Protein AF-A0AAV7HPM9-F1 (afdb_monomer_lite)

pLDDT: mean 75.83, std 15.36, range [39.5, 91.69]

Sequence (115 aa):
MVESGAVSALVEALMIEGVAEEAAGATALLVRQQTVVEVVGKDDVTVASLVSLIRRGSAKGKENTVVALHELFRSGGVALTQKVAGWLIQTILFSGTKRARRRQPCLSSCAREEK

Foldseek 3Di:
DDDLVNLVVLLVLCVDPPRVLVSLLVLLVPLVDLSSLCVQLVDPVNLLSLLVCCLVPDPSSNVSSVSNLVSSPVRVDDVSVVSSVVSNVVCVQVSDDVVNVVPPPPPVPPPPDDD

Radius of gyration: 17.17 Å; chains: 1; bounding box: 48×40×31 Å

InterPro domains:
  IPR011989 Armadillo-like helical [G3DSA:1.25.10.10] (1-102)

Organism: Dendrobium chrysotoxum (NCBI:txid161865)

Structure (mmCIF, N/CA/C/O backbone):
data_AF-A0AAV7HPM9-F1
#
_entry.id   AF-A0AAV7HPM9-F1
#
loop_
_atom_site.group_PDB
_atom_site.id
_atom_site.type_symbol
_atom_site.label_atom_id
_atom_site.label_alt_id
_atom_site.label_comp_id
_atom_site.label_asym_id
_atom_site.label_entity_id
_atom_site.label_seq_id
_atom_site.pdbx_PDB_ins_code
_atom_site.Cartn_x
_atom_site.Cartn_y
_atom_site.Cartn_z
_atom_site.occupancy
_atom_site.B_iso_or_equiv
_atom_site.auth_seq_id
_atom_site.auth_comp_id
_atom_site.auth_asym_id
_atom_site.auth_atom_id
_atom_site.pdbx_PDB_model_num
ATOM 1 N N . MET A 1 1 ? -15.008 -8.566 9.713 1.00 55.06 1 MET A N 1
ATOM 2 C CA . MET A 1 1 ? -14.132 -7.559 10.350 1.00 55.06 1 MET A CA 1
ATOM 3 C C . MET A 1 1 ? -12.707 -7.928 10.010 1.00 55.06 1 MET A C 1
ATOM 5 O O . MET A 1 1 ? -12.396 -9.109 10.081 1.00 55.06 1 MET A O 1
ATOM 9 N N . VAL A 1 2 ? -11.883 -6.974 9.584 1.00 64.44 2 VAL A N 1
ATOM 10 C CA . VAL A 1 2 ? -10.440 -7.213 9.468 1.00 64.44 2 VAL A CA 1
ATOM 11 C C . VAL A 1 2 ? -9.855 -7.070 10.868 1.00 64.44 2 VAL A C 1
ATOM 13 O O . VAL A 1 2 ? -10.110 -6.074 11.543 1.00 64.44 2 VAL A O 1
ATOM 16 N N . GLU A 1 3 ? -9.146 -8.092 11.336 1.00 75.00 3 GLU A N 1
ATOM 17 C CA . GLU A 1 3 ? -8.454 -8.028 12.620 1.00 75.00 3 GLU A CA 1
ATOM 18 C C . GLU A 1 3 ? -7.305 -7.020 12.538 1.00 75.00 3 GLU A C 1
ATOM 20 O O . GLU A 1 3 ? -6.582 -6.977 11.543 1.00 75.00 3 GLU A O 1
ATOM 25 N N . SER A 1 4 ? -7.111 -6.224 13.593 1.00 68.69 4 SER A N 1
ATOM 26 C CA . SER A 1 4 ? -6.047 -5.206 13.650 1.00 68.69 4 SER A CA 1
ATOM 27 C C . SER A 1 4 ? -4.663 -5.795 13.325 1.00 68.69 4 SER A C 1
ATOM 29 O O . SER A 1 4 ? -3.890 -5.195 12.583 1.00 68.69 4 SER A O 1
ATOM 31 N N . GLY A 1 5 ? -4.397 -7.031 13.771 1.00 78.81 5 GLY A N 1
ATOM 32 C CA . GLY A 1 5 ? -3.149 -7.742 13.477 1.00 78.81 5 GLY A CA 1
ATOM 33 C C . GLY A 1 5 ? -2.931 -8.046 11.990 1.00 78.81 5 GLY A C 1
ATOM 34 O O . GLY A 1 5 ? -1.797 -8.003 11.522 1.00 78.81 5 GLY A O 1
ATOM 35 N N . ALA A 1 6 ? -4.000 -8.274 11.220 1.00 83.62 6 ALA A N 1
ATOM 36 C CA . ALA A 1 6 ? -3.894 -8.485 9.776 1.00 83.62 6 ALA A CA 1
ATOM 37 C C . ALA A 1 6 ? -3.518 -7.189 9.037 1.00 83.62 6 ALA A C 1
ATOM 39 O O . ALA A 1 6 ? -2.768 -7.229 8.064 1.00 83.62 6 ALA A O 1
ATOM 40 N N . VAL A 1 7 ? -3.993 -6.033 9.518 1.00 83.62 7 VAL A N 1
ATOM 41 C CA . VAL A 1 7 ? -3.612 -4.724 8.961 1.00 83.62 7 VAL A CA 1
ATOM 42 C C . VAL A 1 7 ? -2.157 -4.397 9.290 1.00 83.62 7 VAL A C 1
ATOM 44 O O . VAL A 1 7 ? -1.435 -3.912 8.424 1.00 83.62 7 VAL A O 1
ATOM 47 N N . SER A 1 8 ? -1.697 -4.707 10.506 1.00 85.50 8 SER A N 1
ATOM 48 C CA . SER A 1 8 ? -0.289 -4.537 10.887 1.00 85.50 8 SER A CA 1
ATOM 49 C C . SER A 1 8 ? 0.647 -5.400 10.039 1.00 85.50 8 SER A C 1
ATOM 51 O O . SER A 1 8 ? 1.628 -4.886 9.509 1.00 85.50 8 SER A O 1
ATOM 53 N N . ALA A 1 9 ? 0.309 -6.674 9.822 1.00 89.19 9 ALA A N 1
ATOM 54 C CA . ALA A 1 9 ? 1.089 -7.551 8.947 1.00 89.19 9 ALA A CA 1
ATOM 55 C C . ALA A 1 9 ? 1.124 -7.040 7.493 1.00 89.19 9 ALA A C 1
ATOM 57 O O . ALA A 1 9 ? 2.145 -7.141 6.815 1.00 89.19 9 ALA A O 1
ATOM 58 N N . LEU A 1 10 ? 0.022 -6.453 7.014 1.00 88.56 10 LEU A N 1
ATOM 59 C CA . LEU A 1 10 ? -0.040 -5.839 5.688 1.00 88.56 10 LEU A CA 1
ATOM 60 C C . LEU A 1 10 ? 0.863 -4.600 5.577 1.00 88.56 10 LEU A C 1
ATOM 62 O O . LEU A 1 10 ? 1.547 -4.428 4.569 1.00 88.56 10 LEU A O 1
ATOM 66 N N . VAL A 1 11 ? 0.880 -3.758 6.611 1.00 88.12 11 VAL A N 1
ATOM 67 C CA . VAL A 1 11 ? 1.771 -2.594 6.719 1.00 88.12 11 VAL A CA 1
ATOM 68 C C . VAL A 1 11 ? 3.238 -3.022 6.675 1.00 88.12 11 VAL A C 1
ATOM 70 O O . VAL A 1 11 ? 4.022 -2.461 5.912 1.00 88.12 11 VAL A O 1
ATOM 73 N N . GLU A 1 12 ? 3.605 -4.062 7.420 1.00 89.56 12 GLU A N 1
ATOM 74 C CA . GLU A 1 12 ? 4.964 -4.610 7.382 1.00 89.56 12 GLU A CA 1
ATOM 75 C C . GLU A 1 12 ? 5.312 -5.173 5.996 1.00 89.56 12 GLU A C 1
ATOM 77 O O . GLU A 1 12 ? 6.409 -4.939 5.485 1.00 89.56 12 GLU A O 1
ATOM 82 N N . ALA A 1 13 ? 4.364 -5.843 5.333 1.00 91.44 13 ALA A N 1
ATOM 83 C CA . ALA A 1 13 ? 4.562 -6.397 3.994 1.00 91.44 13 ALA A CA 1
ATOM 84 C C . ALA A 1 13 ? 4.832 -5.324 2.921 1.00 91.44 13 ALA A C 1
ATOM 86 O O . ALA A 1 13 ? 5.532 -5.602 1.945 1.00 91.44 13 ALA A O 1
ATOM 87 N N . LEU A 1 14 ? 4.352 -4.087 3.109 1.00 88.25 14 LEU A N 1
ATOM 88 C CA . LEU A 1 14 ? 4.663 -2.954 2.226 1.00 88.25 14 LEU A CA 1
ATOM 89 C C . LEU A 1 14 ? 6.145 -2.544 2.272 1.00 88.25 14 LEU A C 1
ATOM 91 O O . LEU A 1 14 ? 6.591 -1.816 1.387 1.00 88.25 14 LEU A O 1
ATOM 95 N N . MET A 1 15 ? 6.918 -3.010 3.256 1.00 86.31 15 MET A N 1
ATOM 96 C CA . MET A 1 15 ? 8.363 -2.752 3.364 1.00 86.31 15 MET A CA 1
ATOM 97 C C . MET A 1 15 ? 9.226 -3.839 2.725 1.00 86.31 15 MET A C 1
ATOM 99 O O . MET A 1 15 ? 10.434 -3.657 2.569 1.00 86.31 15 MET A O 1
ATOM 103 N N . ILE A 1 16 ? 8.633 -4.976 2.362 1.00 88.06 16 ILE A N 1
ATOM 104 C CA . ILE A 1 16 ? 9.366 -6.145 1.880 1.00 88.06 16 ILE A CA 1
ATOM 105 C C . ILE A 1 16 ? 9.458 -6.089 0.353 1.00 88.06 16 ILE A C 1
ATOM 107 O O . ILE A 1 16 ? 8.447 -6.132 -0.353 1.00 88.06 16 ILE A O 1
ATOM 111 N N . GLU A 1 17 ? 10.679 -6.018 -0.184 1.00 81.44 17 GLU A N 1
ATOM 112 C CA . GLU A 1 17 ? 10.881 -6.081 -1.635 1.00 81.44 17 GLU A CA 1
ATOM 113 C C . GLU A 1 17 ? 10.349 -7.393 -2.224 1.00 81.44 17 GLU A C 1
ATOM 115 O O . GLU A 1 17 ? 10.518 -8.468 -1.657 1.00 81.44 17 GLU A O 1
ATOM 120 N N . GLY A 1 18 ? 9.676 -7.296 -3.372 1.00 81.88 18 GLY A N 1
ATOM 121 C CA . GLY A 1 18 ? 9.012 -8.425 -4.027 1.00 81.88 18 GLY A CA 1
ATOM 122 C C . GLY A 1 18 ? 7.602 -8.729 -3.511 1.00 81.88 18 GLY A C 1
ATOM 123 O O . GLY A 1 18 ? 6.823 -9.309 -4.255 1.00 81.88 18 GLY A O 1
ATOM 124 N N . VAL A 1 19 ? 7.242 -8.292 -2.297 1.00 89.19 19 VAL A N 1
ATOM 125 C CA . VAL A 1 19 ? 5.886 -8.456 -1.723 1.00 89.19 19 VAL A CA 1
ATOM 126 C C . VAL A 1 19 ? 5.125 -7.130 -1.676 1.00 89.19 19 VAL A C 1
ATOM 128 O O . VAL A 1 19 ? 3.897 -7.115 -1.730 1.00 89.19 19 VAL A O 1
ATOM 131 N N . ALA A 1 20 ? 5.841 -6.005 -1.635 1.00 88.50 20 ALA A N 1
ATOM 132 C CA . ALA A 1 20 ? 5.257 -4.674 -1.510 1.00 88.50 20 ALA A CA 1
ATOM 133 C C . ALA A 1 20 ? 4.226 -4.332 -2.605 1.00 88.50 20 ALA A C 1
ATOM 135 O O . ALA A 1 20 ? 3.271 -3.609 -2.334 1.00 88.50 20 ALA A O 1
ATOM 136 N N . GLU A 1 21 ? 4.369 -4.853 -3.827 1.00 88.44 21 GLU A N 1
ATOM 137 C CA . GLU A 1 21 ? 3.408 -4.597 -4.913 1.00 88.44 21 GLU A CA 1
ATOM 138 C C . GLU A 1 21 ? 2.077 -5.334 -4.709 1.00 88.44 21 GLU A C 1
ATOM 140 O O . GLU A 1 21 ? 1.001 -4.740 -4.841 1.00 88.44 21 GLU A O 1
ATOM 145 N N . GLU A 1 22 ? 2.136 -6.610 -4.333 1.00 91.69 22 GLU A N 1
ATOM 146 C CA . GLU A 1 22 ? 0.978 -7.405 -3.929 1.00 91.69 22 GLU A CA 1
ATOM 147 C C . GLU A 1 22 ? 0.323 -6.830 -2.668 1.00 91.69 22 GLU A C 1
ATOM 149 O O . GLU A 1 22 ? -0.904 -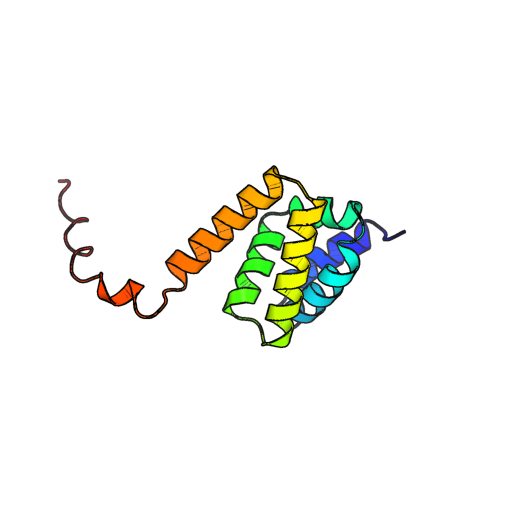6.713 -2.612 1.00 91.69 22 GLU A O 1
ATOM 154 N N . ALA A 1 23 ? 1.122 -6.395 -1.691 1.00 91.50 23 ALA A N 1
ATOM 155 C CA . ALA A 1 23 ? 0.633 -5.731 -0.488 1.00 91.50 23 ALA A CA 1
ATOM 156 C C . ALA A 1 23 ? -0.059 -4.397 -0.819 1.00 91.50 23 ALA A C 1
ATOM 158 O O . ALA A 1 23 ? -1.117 -4.100 -0.262 1.00 91.50 23 ALA A O 1
ATOM 159 N N . ALA A 1 24 ? 0.455 -3.618 -1.777 1.00 89.75 24 ALA A N 1
ATOM 160 C CA . ALA A 1 24 ? -0.210 -2.405 -2.259 1.00 89.75 24 ALA A CA 1
ATOM 161 C C . ALA A 1 24 ? -1.549 -2.726 -2.941 1.00 89.75 24 ALA A C 1
ATOM 163 O O . ALA A 1 24 ? -2.532 -2.016 -2.733 1.00 89.75 24 ALA A O 1
ATOM 164 N N . GLY A 1 25 ? -1.619 -3.831 -3.691 1.00 89.19 25 GLY A N 1
ATOM 165 C CA . GLY A 1 25 ? -2.866 -4.339 -4.268 1.00 89.19 25 GLY A CA 1
ATOM 166 C C . GLY A 1 25 ? -3.897 -4.733 -3.209 1.00 89.19 25 GLY A C 1
ATOM 167 O O . GLY A 1 25 ? -5.050 -4.311 -3.281 1.00 89.19 25 GLY A O 1
ATOM 168 N N . ALA A 1 26 ? -3.485 -5.482 -2.186 1.00 91.62 26 ALA A N 1
ATOM 169 C CA . ALA A 1 26 ? -4.357 -5.824 -1.063 1.00 91.62 26 ALA A CA 1
ATOM 170 C C . ALA A 1 26 ? -4.802 -4.569 -0.293 1.00 91.62 26 ALA A C 1
ATOM 172 O O . ALA A 1 26 ? -5.980 -4.425 0.035 1.00 91.62 26 ALA A O 1
ATOM 173 N N . THR A 1 27 ? -3.892 -3.616 -0.085 1.00 88.56 27 THR A N 1
ATOM 174 C CA . THR A 1 27 ? -4.195 -2.329 0.552 1.00 88.56 27 THR A CA 1
ATOM 175 C C . THR A 1 27 ? -5.248 -1.565 -0.243 1.00 88.56 27 THR A C 1
ATOM 177 O O . THR A 1 27 ? -6.224 -1.123 0.352 1.00 88.56 27 THR A O 1
ATOM 180 N N . ALA A 1 28 ? -5.133 -1.492 -1.574 1.00 89.38 28 ALA A N 1
ATOM 181 C CA . ALA A 1 28 ? -6.103 -0.824 -2.447 1.00 89.38 28 ALA A CA 1
ATOM 182 C C . ALA A 1 28 ? -7.533 -1.387 -2.328 1.00 89.38 28 ALA A C 1
ATOM 184 O O . ALA A 1 28 ? -8.508 -0.653 -2.482 1.00 89.38 28 ALA A O 1
ATOM 185 N N . LEU A 1 29 ? -7.676 -2.677 -2.014 1.00 89.31 29 LEU A N 1
ATOM 186 C CA . LEU A 1 29 ? -8.981 -3.303 -1.781 1.00 89.31 29 LEU A CA 1
ATOM 187 C C . LEU A 1 29 ? -9.518 -3.028 -0.368 1.00 89.31 29 LEU A C 1
ATOM 189 O O . LEU A 1 29 ? -10.730 -2.907 -0.169 1.00 89.31 29 LEU A O 1
ATOM 193 N N . LEU A 1 30 ? -8.618 -2.935 0.612 1.00 88.44 30 LEU A N 1
ATOM 194 C CA . LEU A 1 30 ? -8.940 -2.870 2.037 1.00 88.44 30 LEU A CA 1
ATOM 195 C C . LEU A 1 30 ? -9.143 -1.444 2.570 1.00 88.44 30 LEU A C 1
ATOM 197 O O . LEU A 1 30 ? -9.884 -1.268 3.534 1.00 88.44 30 LEU A O 1
ATOM 201 N N . VAL A 1 31 ? -8.587 -0.420 1.915 1.00 84.94 31 VAL A N 1
ATOM 202 C CA . VAL A 1 31 ? -8.760 1.015 2.252 1.00 84.94 31 VAL A CA 1
ATOM 203 C C . VAL A 1 31 ? -10.207 1.521 2.175 1.00 84.94 31 VAL A C 1
ATOM 205 O O . VAL A 1 31 ? -10.493 2.636 2.594 1.00 84.94 31 VAL A O 1
ATOM 208 N N . ARG A 1 32 ? -11.156 0.692 1.724 1.00 83.06 32 ARG A N 1
ATOM 209 C CA . ARG A 1 32 ? -12.602 0.954 1.861 1.00 83.06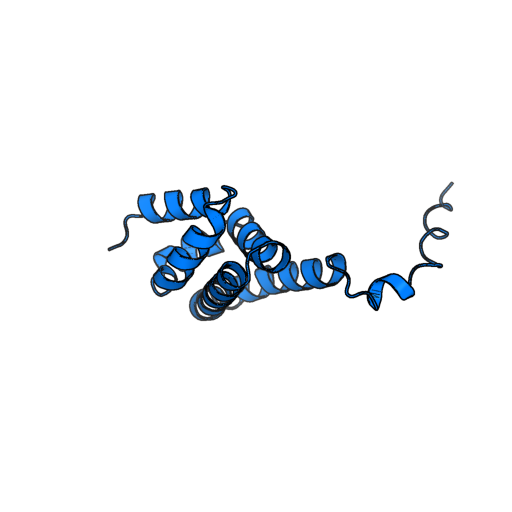 32 ARG A CA 1
ATOM 210 C C . ARG A 1 32 ? -13.089 0.824 3.312 1.00 83.06 32 ARG A C 1
ATOM 212 O O . ARG A 1 32 ? -14.218 1.201 3.614 1.00 83.06 32 ARG A O 1
ATOM 219 N N . GLN A 1 33 ? -12.271 0.253 4.197 1.00 85.88 33 GLN A N 1
ATOM 220 C CA . GLN A 1 33 ? -12.541 0.124 5.626 1.00 85.88 33 GLN A CA 1
ATOM 221 C C . GLN A 1 33 ? -11.780 1.192 6.415 1.00 85.88 33 GLN A C 1
ATOM 223 O O . GLN A 1 33 ? -10.560 1.300 6.303 1.00 85.88 33 GLN A O 1
ATOM 228 N N . GLN A 1 34 ? -12.486 1.926 7.280 1.00 82.75 34 GLN A N 1
ATOM 229 C CA . GLN A 1 34 ? -11.907 3.043 8.036 1.00 82.75 34 GLN A CA 1
ATOM 230 C C . GLN A 1 34 ? -10.712 2.629 8.910 1.00 82.75 34 GLN A C 1
ATOM 232 O O . GLN A 1 34 ? -9.725 3.352 8.984 1.00 82.75 34 GLN A O 1
ATOM 237 N N . THR A 1 35 ? -10.750 1.432 9.503 1.00 84.31 35 THR A N 1
ATOM 238 C CA . THR A 1 35 ? -9.650 0.896 10.322 1.00 84.31 35 THR A CA 1
ATOM 239 C C . THR A 1 35 ? -8.342 0.793 9.538 1.00 84.31 35 THR A C 1
ATOM 241 O O . THR A 1 35 ? -7.275 1.092 10.064 1.00 84.31 35 THR A O 1
ATOM 244 N N . VAL A 1 36 ? -8.413 0.403 8.264 1.00 86.00 36 VAL A N 1
ATOM 245 C CA . VAL A 1 36 ? -7.232 0.272 7.402 1.00 86.00 36 VAL A CA 1
ATOM 246 C C . VAL A 1 36 ? -6.679 1.652 7.069 1.00 86.00 36 VAL A C 1
ATOM 248 O O . VAL A 1 36 ? -5.474 1.861 7.150 1.00 86.00 36 VAL A O 1
ATOM 251 N N . VAL A 1 37 ? -7.557 2.608 6.765 1.00 86.00 37 VAL A N 1
ATOM 252 C CA . VAL A 1 37 ? -7.185 4.001 6.475 1.00 86.00 37 VAL A CA 1
ATOM 253 C C . VAL A 1 37 ? -6.483 4.649 7.666 1.00 86.00 37 VAL A C 1
ATOM 255 O O . VAL A 1 37 ? -5.462 5.309 7.490 1.00 86.00 37 VAL A O 1
ATOM 258 N N . GLU A 1 38 ? -6.995 4.439 8.877 1.00 83.81 38 GLU A N 1
ATOM 259 C CA . GLU A 1 38 ? -6.402 4.983 10.099 1.00 83.81 38 GLU A CA 1
ATOM 260 C C . GLU A 1 38 ? -5.023 4.387 10.385 1.00 83.81 38 GLU A C 1
ATOM 262 O O . GLU A 1 38 ? -4.093 5.130 10.689 1.00 83.81 38 GLU A O 1
ATOM 267 N N . VAL A 1 39 ? -4.865 3.068 10.256 1.00 86.31 39 VAL A N 1
ATOM 268 C CA . VAL A 1 39 ? -3.586 2.395 10.530 1.00 86.31 39 VAL A CA 1
ATOM 269 C C . VAL A 1 39 ? -2.541 2.743 9.468 1.00 86.31 39 VAL A C 1
ATOM 271 O O . VAL A 1 39 ? -1.440 3.169 9.812 1.00 86.31 39 VAL A O 1
ATOM 274 N N . VAL A 1 40 ? -2.897 2.633 8.185 1.00 86.06 40 VAL A N 1
ATOM 275 C CA . VAL A 1 40 ? -1.994 2.913 7.055 1.00 86.06 40 VAL A CA 1
ATOM 276 C C . VAL A 1 40 ? -1.647 4.399 6.975 1.00 86.06 40 VAL A C 1
ATOM 278 O O . VAL A 1 40 ? -0.507 4.749 6.691 1.00 86.06 40 VAL A O 1
ATOM 281 N N . GLY A 1 41 ? -2.608 5.287 7.238 1.00 82.88 41 GLY A N 1
ATOM 282 C CA . GLY A 1 41 ? -2.378 6.730 7.213 1.00 82.88 41 GLY A CA 1
ATOM 283 C C . GLY A 1 41 ? -1.573 7.245 8.411 1.00 82.88 41 GLY A C 1
ATOM 284 O O . GLY A 1 41 ? -0.838 8.229 8.287 1.00 82.88 41 GLY A O 1
ATOM 285 N N . LYS A 1 42 ? -1.696 6.603 9.578 1.00 83.44 42 LYS A N 1
ATOM 286 C CA . LYS A 1 42 ? -0.947 6.993 10.779 1.00 83.44 42 LYS A CA 1
ATOM 287 C C . LYS A 1 42 ? 0.537 6.653 10.665 1.00 83.44 42 LYS A C 1
ATOM 289 O O . LYS A 1 42 ? 1.351 7.393 11.219 1.00 83.44 42 LYS A O 1
ATOM 294 N N . ASP A 1 43 ? 0.882 5.581 9.956 1.00 85.12 43 ASP A N 1
ATOM 295 C CA . ASP A 1 43 ? 2.273 5.187 9.768 1.00 85.12 43 ASP A CA 1
ATOM 296 C C . ASP A 1 43 ? 2.934 5.904 8.580 1.00 85.12 43 ASP A C 1
ATOM 298 O O . ASP A 1 43 ? 2.690 5.617 7.407 1.00 85.12 43 ASP A O 1
ATOM 302 N N . ASP A 1 44 ? 3.823 6.842 8.903 1.00 81.69 44 ASP A N 1
ATOM 303 C CA . ASP A 1 44 ? 4.575 7.619 7.916 1.00 81.69 44 ASP A CA 1
ATOM 304 C C . ASP A 1 44 ? 5.448 6.769 7.009 1.00 81.69 44 ASP A C 1
ATOM 306 O O . ASP A 1 44 ? 5.609 7.077 5.824 1.00 81.69 44 ASP A O 1
ATOM 310 N N . VAL A 1 45 ? 6.010 5.699 7.563 1.00 84.56 45 VAL A N 1
ATOM 311 C CA . VAL A 1 45 ? 6.895 4.814 6.818 1.00 84.56 45 VAL A CA 1
ATOM 312 C C . VAL A 1 45 ? 6.089 4.112 5.730 1.00 84.56 45 VAL A C 1
ATOM 314 O O . VAL A 1 45 ? 6.521 4.084 4.577 1.00 84.56 45 VAL A O 1
ATOM 317 N N . THR A 1 46 ? 4.888 3.622 6.051 1.00 86.94 46 THR A N 1
ATOM 318 C CA . THR A 1 46 ? 3.970 2.978 5.097 1.00 86.94 46 THR A CA 1
ATOM 319 C C . THR A 1 46 ? 3.604 3.895 3.945 1.00 86.94 46 THR A C 1
ATOM 321 O O . THR A 1 46 ? 3.719 3.511 2.777 1.00 86.94 46 THR A O 1
ATOM 324 N N . VAL A 1 47 ? 3.210 5.129 4.254 1.00 85.62 47 VAL A N 1
ATOM 325 C CA . VAL A 1 47 ? 2.890 6.138 3.239 1.00 85.62 47 VAL A CA 1
ATOM 326 C C . VAL A 1 47 ? 4.101 6.409 2.344 1.00 85.62 47 VAL A C 1
ATOM 328 O O . VAL A 1 47 ? 3.968 6.437 1.118 1.00 85.62 47 VAL A O 1
ATOM 331 N N . ALA A 1 48 ? 5.290 6.569 2.928 1.00 84.38 48 ALA A N 1
ATOM 332 C CA . ALA A 1 48 ? 6.519 6.772 2.170 1.00 84.38 48 ALA A CA 1
ATOM 333 C C . ALA A 1 48 ? 6.860 5.559 1.287 1.00 84.38 48 ALA A C 1
ATOM 335 O O . ALA A 1 48 ? 7.288 5.741 0.145 1.00 84.38 48 ALA A O 1
ATOM 336 N N . SER A 1 49 ? 6.618 4.333 1.765 1.00 85.88 49 SER A N 1
ATOM 337 C CA . SER A 1 49 ? 6.824 3.114 0.979 1.00 85.88 49 SER A CA 1
ATOM 338 C C . SER A 1 49 ? 5.893 3.060 -0.233 1.00 85.88 49 SER A C 1
ATOM 340 O O . SER A 1 49 ? 6.369 2.881 -1.358 1.00 85.88 49 SER A O 1
ATOM 342 N N . LEU A 1 50 ? 4.600 3.351 -0.051 1.00 86.88 50 LEU A N 1
ATOM 343 C CA . LEU A 1 50 ? 3.644 3.483 -1.156 1.00 86.88 50 LEU A CA 1
ATOM 344 C C . LEU A 1 50 ? 4.108 4.549 -2.160 1.00 86.88 50 LEU A C 1
ATOM 346 O O . LEU A 1 50 ? 4.210 4.284 -3.355 1.00 86.88 50 LEU A O 1
ATOM 350 N N . VAL A 1 51 ? 4.498 5.740 -1.704 1.00 85.69 51 VAL A N 1
ATOM 351 C CA . VAL A 1 51 ? 5.022 6.786 -2.603 1.00 85.69 51 VAL A CA 1
ATOM 352 C C . VAL A 1 51 ? 6.289 6.318 -3.339 1.00 85.69 51 VAL A C 1
ATOM 354 O O . VAL A 1 51 ? 6.475 6.619 -4.521 1.00 85.69 51 VAL A O 1
ATOM 357 N N . SER A 1 52 ? 7.143 5.520 -2.696 1.00 83.75 52 SER A N 1
ATOM 358 C CA . SER A 1 52 ? 8.335 4.945 -3.325 1.00 83.75 52 SER A CA 1
ATOM 359 C C . SER A 1 52 ? 8.000 3.929 -4.432 1.00 83.75 52 SER A C 1
ATOM 361 O O . SER A 1 52 ? 8.708 3.878 -5.449 1.00 83.75 52 SER A O 1
ATOM 363 N N . LEU A 1 53 ? 6.891 3.187 -4.298 1.00 84.75 53 LEU A N 1
ATOM 364 C CA . LEU A 1 53 ? 6.393 2.251 -5.312 1.00 84.75 53 LEU A CA 1
ATOM 365 C C . LEU A 1 53 ? 5.938 2.971 -6.585 1.00 84.75 53 LEU A C 1
ATOM 367 O O . LEU A 1 53 ? 6.148 2.446 -7.678 1.00 84.75 53 LEU A O 1
ATOM 371 N N . ILE A 1 54 ? 5.452 4.216 -6.498 1.00 84.62 54 ILE A N 1
ATOM 372 C CA . ILE A 1 54 ? 5.173 5.042 -7.693 1.00 84.62 54 ILE A CA 1
ATOM 373 C C . ILE A 1 54 ? 6.440 5.237 -8.540 1.00 84.62 54 ILE A C 1
ATOM 375 O O . ILE A 1 54 ? 6.379 5.302 -9.771 1.00 84.62 54 ILE A O 1
ATOM 379 N N . ARG A 1 55 ? 7.613 5.305 -7.900 1.00 80.88 55 ARG A N 1
ATOM 380 C CA . ARG A 1 55 ? 8.895 5.504 -8.585 1.00 80.88 55 ARG A CA 1
ATOM 381 C C . ARG A 1 55 ? 9.484 4.193 -9.107 1.00 80.88 55 ARG A C 1
ATOM 383 O O . ARG A 1 55 ? 9.945 4.162 -10.248 1.00 80.88 55 ARG A O 1
ATOM 390 N N . ARG A 1 56 ? 9.487 3.138 -8.285 1.00 81.88 56 ARG A N 1
ATOM 391 C CA . ARG A 1 56 ? 10.250 1.899 -8.538 1.00 81.88 56 ARG A CA 1
ATOM 392 C C . ARG A 1 56 ? 9.407 0.681 -8.932 1.00 81.88 56 ARG A C 1
ATOM 394 O O . ARG A 1 56 ? 9.969 -0.242 -9.507 1.00 81.88 56 ARG A O 1
ATOM 401 N N . GLY A 1 57 ? 8.107 0.673 -8.647 1.00 82.31 57 GLY A N 1
ATOM 402 C CA . GLY A 1 57 ? 7.247 -0.491 -8.876 1.00 82.31 57 GLY A CA 1
ATOM 403 C C . GLY A 1 57 ? 7.017 -0.824 -10.354 1.00 82.31 57 GLY A C 1
ATOM 404 O O . GLY A 1 57 ? 7.300 -0.020 -11.250 1.00 82.31 57 GLY A O 1
ATOM 405 N N . SER A 1 58 ? 6.469 -2.006 -10.620 1.00 82.81 58 SER A N 1
ATOM 406 C CA . SER A 1 58 ? 5.980 -2.408 -11.940 1.00 82.81 58 SER A CA 1
ATOM 407 C C . SER A 1 58 ? 4.795 -1.542 -12.390 1.00 82.81 58 SER A C 1
ATOM 409 O O . SER A 1 58 ? 4.224 -0.780 -11.609 1.00 82.81 58 SER A O 1
ATOM 411 N N . ALA A 1 59 ? 4.382 -1.655 -13.656 1.00 85.25 59 ALA A N 1
ATOM 412 C CA . ALA A 1 59 ? 3.198 -0.943 -14.149 1.00 85.25 59 ALA A CA 1
ATOM 413 C C . ALA A 1 59 ? 1.947 -1.242 -13.295 1.00 85.25 59 ALA A C 1
ATOM 415 O O . ALA A 1 59 ? 1.239 -0.317 -12.903 1.00 85.25 59 ALA A O 1
ATOM 416 N N . LYS A 1 60 ? 1.745 -2.516 -12.931 1.00 83.88 60 LYS A N 1
ATOM 417 C CA . LYS A 1 60 ? 0.642 -2.971 -12.072 1.00 83.88 60 LYS A CA 1
ATOM 418 C C . LYS A 1 60 ? 0.800 -2.478 -10.630 1.00 83.88 60 LYS A C 1
ATOM 420 O O . LYS A 1 60 ? -0.156 -1.989 -10.037 1.00 83.88 60 LYS A O 1
ATOM 425 N N . GLY A 1 61 ? 2.014 -2.552 -10.080 1.00 84.81 61 GLY A N 1
ATOM 426 C CA . GLY A 1 61 ? 2.319 -2.050 -8.739 1.00 84.81 61 GLY A CA 1
ATOM 427 C C . GLY A 1 61 ? 2.036 -0.551 -8.605 1.00 84.81 61 GLY A C 1
ATOM 428 O O . GLY A 1 61 ? 1.438 -0.117 -7.621 1.00 84.81 61 GLY A O 1
ATOM 429 N N . LYS A 1 62 ? 2.378 0.240 -9.629 1.00 86.38 62 LYS A N 1
ATOM 430 C CA . LYS A 1 62 ? 2.080 1.679 -9.686 1.00 86.38 62 LYS A CA 1
ATOM 431 C C . LYS A 1 62 ? 0.583 1.964 -9.717 1.00 86.38 62 LYS A C 1
ATOM 433 O O . LYS A 1 62 ? 0.132 2.823 -8.968 1.00 86.38 62 LYS A O 1
ATOM 438 N N . GLU A 1 63 ? -0.177 1.254 -10.546 1.00 86.06 63 GLU A N 1
ATOM 439 C CA . GLU A 1 63 ? -1.634 1.415 -10.624 1.00 86.06 63 GLU A CA 1
ATOM 440 C C . GLU A 1 63 ? -2.297 1.124 -9.272 1.00 86.06 63 GLU A C 1
ATOM 442 O O . GLU A 1 63 ? -2.999 1.978 -8.731 1.00 86.06 63 GLU A O 1
ATOM 447 N N . ASN A 1 64 ? -1.973 -0.022 -8.665 1.00 89.19 64 ASN A N 1
ATOM 448 C CA . ASN A 1 64 ? -2.485 -0.408 -7.348 1.00 89.19 64 ASN A CA 1
ATOM 449 C C . ASN A 1 64 ? -2.138 0.621 -6.269 1.00 89.19 64 ASN A C 1
ATOM 451 O O . ASN A 1 64 ? -2.974 0.981 -5.444 1.00 89.19 64 ASN A O 1
ATOM 455 N N . THR A 1 65 ? -0.908 1.129 -6.300 1.00 88.88 65 THR A N 1
ATOM 456 C CA . THR A 1 65 ? -0.441 2.154 -5.364 1.00 88.88 65 THR A CA 1
ATOM 457 C C . THR A 1 65 ? -1.222 3.457 -5.524 1.00 88.88 65 THR A C 1
ATOM 459 O O . THR A 1 65 ? -1.619 4.064 -4.531 1.00 88.88 65 THR A O 1
ATOM 462 N N . VAL A 1 66 ? -1.472 3.895 -6.761 1.00 87.00 66 VAL A N 1
ATOM 463 C CA . VAL A 1 66 ? -2.259 5.106 -7.035 1.00 87.00 66 VAL A CA 1
ATOM 464 C C . VAL A 1 66 ? -3.692 4.946 -6.532 1.00 87.00 66 VAL A C 1
ATOM 466 O O . VAL A 1 66 ? -4.208 5.865 -5.898 1.00 87.00 66 VAL A O 1
ATOM 469 N N . VAL A 1 67 ? -4.313 3.781 -6.746 1.00 89.44 67 VAL A N 1
ATOM 470 C CA . VAL A 1 67 ? -5.656 3.485 -6.220 1.00 89.44 67 VAL A CA 1
ATOM 471 C C . VAL A 1 67 ? -5.659 3.503 -4.689 1.00 89.44 67 VAL A C 1
ATOM 473 O O . VAL A 1 67 ? -6.511 4.163 -4.094 1.00 89.44 67 VAL A O 1
ATOM 476 N N . ALA A 1 68 ? -4.683 2.855 -4.044 1.00 89.00 68 ALA A N 1
ATOM 477 C CA . ALA A 1 68 ? -4.563 2.847 -2.587 1.00 89.00 68 ALA A CA 1
ATOM 478 C C . ALA A 1 68 ? -4.427 4.266 -2.011 1.00 89.00 68 ALA A C 1
ATOM 480 O O . ALA A 1 68 ? -5.138 4.626 -1.076 1.00 89.00 68 ALA A O 1
ATOM 481 N N . LEU A 1 69 ? -3.562 5.101 -2.596 1.00 87.50 69 LEU A N 1
ATOM 482 C CA . LEU A 1 69 ? -3.371 6.487 -2.158 1.00 87.50 69 LEU A CA 1
ATOM 483 C C . LEU A 1 69 ? -4.607 7.359 -2.405 1.00 87.50 69 LEU A C 1
ATOM 485 O O . LEU A 1 69 ? -4.955 8.172 -1.553 1.00 87.50 69 LEU A O 1
ATOM 489 N N . HIS A 1 70 ? -5.293 7.181 -3.535 1.00 85.50 70 HIS A N 1
ATOM 490 C CA . HIS A 1 70 ? -6.521 7.916 -3.834 1.00 85.50 70 HIS A CA 1
ATOM 491 C C . HIS A 1 70 ? -7.615 7.646 -2.793 1.00 85.50 70 HIS A C 1
ATOM 493 O O . HIS A 1 70 ? -8.229 8.582 -2.279 1.00 85.50 70 HIS A O 1
ATOM 499 N N . GLU A 1 71 ? -7.823 6.382 -2.427 1.00 85.31 71 GLU A N 1
ATOM 500 C CA . GLU A 1 71 ? -8.811 6.015 -1.409 1.00 85.31 71 GLU A CA 1
ATOM 501 C C . GLU A 1 71 ? -8.383 6.438 0.006 1.00 85.31 71 GLU A C 1
ATOM 503 O O . GLU A 1 71 ? -9.233 6.832 0.810 1.00 85.31 71 GLU A O 1
ATOM 508 N N . LEU A 1 72 ? -7.075 6.461 0.298 1.00 83.50 72 LEU A N 1
ATOM 509 C CA . LEU A 1 72 ? -6.545 7.055 1.531 1.00 83.50 72 LEU A CA 1
ATOM 510 C C . LEU A 1 72 ? -6.831 8.561 1.613 1.00 83.50 72 LEU A C 1
ATOM 512 O O . LEU A 1 72 ? -7.165 9.047 2.690 1.00 83.50 72 LEU A O 1
ATOM 516 N N . PHE A 1 73 ? -6.766 9.310 0.508 1.00 83.06 73 PHE A N 1
ATOM 517 C CA . PHE A 1 73 ? -7.157 10.731 0.498 1.00 83.06 73 PHE A CA 1
ATOM 518 C C . PHE A 1 73 ? -8.652 10.914 0.679 1.00 83.06 73 PHE A C 1
ATOM 520 O O . PHE A 1 73 ? -9.091 11.766 1.453 1.00 83.06 73 PHE A O 1
ATOM 527 N N . ARG A 1 74 ? -9.435 10.087 -0.016 1.00 84.62 74 ARG A N 1
ATOM 528 C CA . ARG A 1 74 ? -10.893 10.135 0.036 1.00 84.62 74 ARG A CA 1
ATOM 529 C C . ARG A 1 74 ? -11.427 9.853 1.441 1.00 84.62 74 ARG A C 1
ATOM 531 O O . ARG A 1 74 ? -12.374 10.511 1.863 1.00 84.62 74 ARG A O 1
ATOM 538 N N . SER A 1 75 ? -10.821 8.902 2.151 1.00 83.06 75 SER A N 1
ATOM 539 C CA . SER A 1 75 ? -11.320 8.396 3.439 1.00 83.06 75 SER A CA 1
ATOM 540 C C . SER A 1 75 ? -10.537 8.912 4.657 1.00 83.06 75 SER A C 1
ATOM 542 O O . SER A 1 75 ? -11.026 8.851 5.782 1.00 83.06 75 SER A O 1
ATOM 544 N N . GLY A 1 76 ? -9.318 9.423 4.455 1.00 75.44 76 GLY A N 1
ATOM 545 C CA . GLY A 1 76 ? -8.401 9.875 5.511 1.00 75.44 76 GLY A CA 1
ATOM 546 C C . GLY A 1 76 ? -8.459 11.373 5.838 1.00 75.44 76 GLY A C 1
ATOM 547 O O . GLY A 1 76 ? -7.788 11.847 6.755 1.00 75.44 76 GLY A O 1
ATOM 548 N N . GLY A 1 77 ? -9.259 12.145 5.102 1.00 79.81 77 GLY A N 1
ATOM 549 C CA . GLY A 1 77 ? -9.461 13.569 5.359 1.00 79.81 77 GLY A CA 1
ATOM 550 C C . GLY A 1 77 ? -8.269 14.467 4.991 1.00 79.81 77 GLY A C 1
ATOM 551 O O . GLY A 1 77 ? -7.278 14.059 4.376 1.00 79.81 77 GLY A O 1
ATOM 552 N N . VAL A 1 78 ? -8.389 15.751 5.348 1.00 76.38 78 VAL A N 1
ATOM 553 C CA . VAL A 1 78 ? -7.491 16.823 4.874 1.00 76.38 78 VAL A CA 1
ATOM 554 C C . VAL A 1 78 ? -6.057 16.656 5.384 1.00 76.38 78 VAL A C 1
ATOM 556 O O . VAL A 1 78 ? -5.115 16.855 4.621 1.00 76.38 78 VAL A O 1
ATOM 559 N N . ALA A 1 79 ? -5.879 16.237 6.640 1.00 74.81 79 ALA A N 1
ATOM 560 C CA . ALA A 1 79 ? -4.559 16.099 7.254 1.00 74.81 79 ALA A CA 1
ATOM 561 C C . ALA A 1 79 ? -3.698 15.027 6.562 1.00 74.81 79 ALA A C 1
ATOM 563 O O . ALA A 1 79 ? -2.531 15.272 6.255 1.00 74.81 79 ALA A O 1
ATOM 564 N N . LEU A 1 80 ? -4.284 13.863 6.253 1.00 72.69 80 LEU A N 1
ATOM 565 C CA . LEU A 1 80 ? -3.593 12.805 5.513 1.00 72.69 80 LEU A CA 1
ATOM 566 C C . LEU A 1 80 ? -3.268 13.249 4.088 1.00 72.69 80 LEU A C 1
ATOM 568 O O . LEU A 1 80 ? -2.139 13.085 3.629 1.00 72.69 80 LEU A O 1
ATOM 572 N N . THR A 1 81 ? -4.219 13.901 3.421 1.00 75.75 81 THR A N 1
ATOM 573 C CA . THR A 1 81 ? -4.028 14.408 2.056 1.00 75.75 81 THR A CA 1
ATOM 574 C C . THR A 1 81 ? -2.880 15.416 1.973 1.00 75.75 81 THR A C 1
ATOM 576 O O . THR A 1 81 ? -2.029 15.303 1.092 1.00 75.75 81 THR A O 1
ATOM 579 N N . GLN A 1 82 ? -2.794 16.369 2.908 1.00 76.44 82 GLN A N 1
ATOM 580 C CA . GLN A 1 82 ? -1.695 17.343 2.953 1.00 76.44 82 GLN A CA 1
ATOM 581 C C . GLN A 1 82 ? -0.335 16.676 3.172 1.00 76.44 82 GLN A C 1
ATOM 583 O O . GLN A 1 82 ?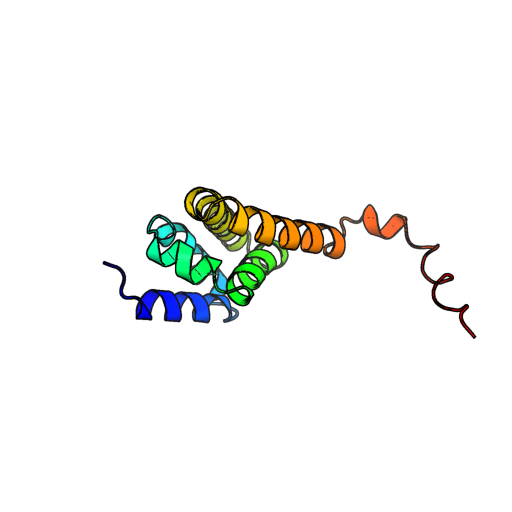 0.653 17.048 2.534 1.00 76.44 82 GLN A O 1
ATOM 588 N N . LYS A 1 83 ? -0.289 15.664 4.042 1.00 74.38 83 LYS A N 1
ATOM 589 C CA . LYS A 1 83 ? 0.931 14.923 4.364 1.00 74.38 83 LYS A CA 1
ATOM 590 C C . LYS A 1 83 ? 1.486 14.214 3.134 1.00 74.38 83 LYS A C 1
ATOM 592 O O . LYS A 1 83 ? 2.645 14.408 2.769 1.00 74.38 83 LYS A O 1
ATOM 597 N N . VAL A 1 84 ? 0.649 13.440 2.445 1.00 71.38 84 VAL A N 1
ATOM 598 C CA . VAL A 1 84 ? 1.085 12.702 1.253 1.00 71.38 84 VAL A CA 1
ATOM 599 C C . VAL A 1 84 ? 1.318 13.631 0.067 1.00 71.38 84 VAL A C 1
ATOM 601 O O . VAL A 1 84 ? 2.237 13.384 -0.707 1.00 71.38 84 VAL A O 1
ATOM 604 N N . ALA A 1 85 ? 0.565 14.727 -0.069 1.00 72.88 85 ALA A N 1
ATOM 605 C CA . ALA A 1 85 ? 0.856 15.747 -1.074 1.00 72.88 85 ALA A CA 1
ATOM 606 C C . ALA A 1 85 ? 2.275 16.308 -0.894 1.00 72.88 85 ALA A C 1
ATOM 608 O O . ALA A 1 85 ? 3.010 16.418 -1.874 1.00 72.88 85 ALA A O 1
ATOM 609 N N . GLY A 1 86 ? 2.704 16.569 0.347 1.00 74.31 86 GLY A N 1
ATOM 610 C CA . GLY A 1 86 ? 4.085 16.945 0.657 1.00 74.31 86 GLY A CA 1
ATOM 611 C C . GLY A 1 86 ? 5.103 15.907 0.172 1.00 74.31 86 GLY A C 1
ATOM 612 O O . GLY A 1 86 ? 6.052 16.257 -0.531 1.00 74.31 86 GLY A O 1
ATOM 613 N N . TRP A 1 87 ? 4.867 14.625 0.465 1.00 73.25 87 TRP A N 1
ATOM 614 C CA . TRP A 1 87 ? 5.717 13.517 0.007 1.00 73.25 87 TRP A CA 1
ATOM 615 C C . TRP A 1 87 ? 5.747 13.363 -1.515 1.00 73.25 87 TRP A C 1
ATOM 617 O O . TRP A 1 87 ? 6.810 13.138 -2.094 1.00 73.25 87 TRP A O 1
ATOM 627 N N . LEU A 1 88 ? 4.604 13.510 -2.185 1.00 70.62 88 LEU A N 1
ATOM 628 C CA . LEU A 1 88 ? 4.498 13.412 -3.637 1.00 70.62 88 LEU A CA 1
ATOM 629 C C . LEU A 1 88 ? 5.229 14.576 -4.313 1.00 70.62 88 LEU A C 1
ATOM 631 O O . LEU A 1 88 ? 5.976 14.359 -5.262 1.00 70.62 88 LEU A O 1
ATOM 635 N N . ILE A 1 89 ? 5.078 15.796 -3.788 1.00 71.44 89 ILE A N 1
ATOM 636 C CA . ILE A 1 89 ? 5.795 16.988 -4.253 1.00 71.44 89 ILE A CA 1
ATOM 637 C C . ILE A 1 89 ? 7.303 16.781 -4.088 1.00 71.44 89 ILE A C 1
ATOM 639 O O . ILE A 1 89 ? 8.035 16.924 -5.065 1.00 71.44 89 ILE A O 1
ATOM 643 N N . GLN A 1 90 ? 7.775 16.360 -2.909 1.00 68.94 90 GLN A N 1
ATOM 644 C CA . GLN A 1 90 ? 9.192 16.040 -2.690 1.00 68.94 90 GLN A CA 1
ATOM 645 C C . GLN A 1 90 ? 9.689 14.949 -3.643 1.00 68.94 90 GLN A C 1
ATOM 647 O O . GLN A 1 90 ? 10.759 15.078 -4.236 1.00 68.94 90 GLN A O 1
ATOM 652 N N . THR A 1 91 ? 8.888 13.905 -3.855 1.00 66.75 91 THR A N 1
ATOM 653 C CA . THR A 1 91 ? 9.229 12.800 -4.755 1.00 66.75 91 THR A CA 1
ATOM 654 C C . THR A 1 91 ? 9.300 13.263 -6.206 1.00 66.75 91 THR A C 1
ATOM 656 O O . THR A 1 91 ? 10.228 12.881 -6.907 1.00 66.75 91 THR A O 1
ATOM 659 N N . ILE A 1 92 ? 8.394 14.125 -6.672 1.00 65.50 92 ILE A N 1
ATOM 660 C CA . ILE A 1 92 ? 8.425 14.693 -8.030 1.00 65.50 92 ILE A CA 1
ATOM 661 C C . ILE A 1 92 ? 9.616 15.648 -8.195 1.00 65.50 92 ILE A C 1
ATOM 663 O O . ILE A 1 92 ? 10.303 15.595 -9.221 1.00 65.50 92 ILE A O 1
ATOM 667 N N . LEU A 1 93 ? 9.902 16.478 -7.186 1.00 64.19 93 LEU A N 1
ATOM 668 C CA . LEU A 1 93 ? 11.074 17.359 -7.165 1.00 64.19 93 LEU A CA 1
ATOM 669 C C . LEU A 1 93 ? 12.384 16.559 -7.237 1.00 64.19 93 LEU A C 1
ATOM 671 O O . LEU A 1 93 ? 13.278 16.924 -8.000 1.00 64.19 93 LEU A O 1
ATOM 675 N N . PHE A 1 94 ? 12.486 15.452 -6.498 1.00 61.06 94 PHE A N 1
ATOM 676 C CA . PHE A 1 94 ? 13.707 14.644 -6.418 1.00 61.06 94 PHE A CA 1
ATOM 677 C C . PHE A 1 94 ? 13.824 13.597 -7.543 1.00 61.06 94 PHE A C 1
ATOM 679 O O . PHE A 1 94 ? 14.924 13.263 -7.984 1.00 61.06 94 PHE A O 1
ATOM 686 N N . SER A 1 95 ? 12.699 13.105 -8.075 1.00 57.62 95 SER A N 1
ATOM 687 C CA . SER A 1 95 ? 12.650 12.113 -9.162 1.00 57.62 95 SER A CA 1
ATOM 688 C C . SER A 1 95 ? 12.946 12.708 -10.542 1.00 57.62 95 SER A C 1
ATOM 690 O O . SER A 1 95 ? 13.092 11.950 -11.501 1.00 57.62 95 SER A O 1
ATOM 692 N N . GLY A 1 96 ? 13.077 14.033 -10.659 1.00 48.50 96 GLY A N 1
ATOM 693 C CA . GLY A 1 96 ? 13.770 14.701 -11.757 1.00 48.50 96 GLY A CA 1
ATOM 694 C C . GLY A 1 96 ? 13.377 14.222 -13.155 1.00 48.50 96 GLY A C 1
ATOM 695 O O . GLY A 1 96 ? 14.115 13.462 -13.794 1.00 48.50 96 GLY A O 1
ATOM 696 N N . THR A 1 97 ? 12.291 14.770 -13.704 1.00 52.91 97 THR A N 1
ATOM 697 C CA . THR A 1 97 ? 12.142 14.782 -15.166 1.00 52.91 97 THR A CA 1
ATOM 698 C C . THR A 1 97 ? 13.398 15.433 -15.766 1.00 52.91 97 THR A C 1
ATOM 700 O O . THR A 1 97 ? 13.974 16.355 -15.180 1.00 52.91 97 THR A O 1
ATOM 703 N N . LYS A 1 98 ? 13.880 14.970 -16.930 1.00 50.59 98 LYS A N 1
ATOM 704 C CA . LYS A 1 98 ? 15.119 15.484 -17.564 1.00 50.59 98 LYS A CA 1
ATOM 705 C C . LYS A 1 98 ? 15.136 17.018 -17.763 1.00 50.59 98 LYS A C 1
ATOM 707 O O . LYS A 1 98 ? 16.200 17.590 -17.988 1.00 50.59 98 LYS A O 1
ATOM 712 N N . ARG A 1 99 ? 13.985 17.686 -17.622 1.00 51.00 99 ARG A N 1
ATOM 713 C CA . ARG A 1 99 ? 13.805 19.143 -17.636 1.00 51.00 99 ARG A CA 1
ATOM 714 C C . ARG A 1 99 ? 14.294 19.849 -16.356 1.00 51.00 99 ARG A C 1
ATOM 716 O O . ARG A 1 99 ? 14.799 20.959 -16.466 1.00 51.00 99 ARG A O 1
ATOM 723 N N . ALA A 1 100 ? 14.224 19.214 -15.181 1.00 47.66 100 ALA A N 1
ATOM 724 C CA . ALA A 1 100 ? 14.677 19.798 -13.907 1.00 47.66 100 ALA A CA 1
ATOM 725 C C . ALA A 1 100 ? 16.213 19.797 -13.762 1.00 47.66 100 ALA A C 1
ATOM 727 O O . ALA A 1 100 ? 16.796 20.742 -13.239 1.00 47.66 100 ALA A O 1
ATOM 728 N N . ARG A 1 101 ? 16.887 18.783 -14.323 1.00 49.06 101 ARG A N 1
ATOM 729 C CA . ARG A 1 101 ? 18.359 18.665 -14.324 1.00 49.06 101 ARG A CA 1
ATOM 730 C C . ARG A 1 101 ? 19.063 19.726 -15.186 1.00 49.06 101 ARG A C 1
ATOM 732 O O . ARG A 1 101 ? 20.185 20.108 -14.887 1.00 49.06 101 ARG A O 1
ATOM 739 N N . ARG A 1 102 ? 18.407 20.244 -16.236 1.00 46.16 102 ARG A N 1
ATOM 740 C CA . ARG A 1 102 ? 18.982 21.262 -17.145 1.00 46.16 102 ARG A CA 1
ATOM 741 C C . ARG A 1 102 ? 19.042 22.684 -16.562 1.00 46.16 102 ARG A C 1
ATOM 743 O O . ARG A 1 102 ? 19.559 23.571 -17.230 1.00 46.16 102 ARG A O 1
ATOM 750 N N . ARG A 1 103 ? 18.559 22.909 -15.334 1.00 41.56 103 ARG A N 1
ATOM 751 C CA . ARG A 1 103 ? 18.727 24.176 -14.590 1.00 41.56 103 ARG A CA 1
ATOM 752 C C . ARG A 1 103 ? 19.838 24.134 -13.527 1.00 41.56 103 ARG A C 1
ATOM 754 O O . ARG A 1 103 ? 19.974 25.091 -12.776 1.00 41.5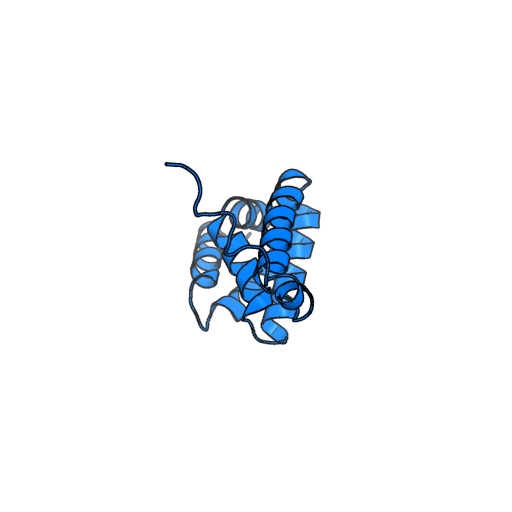6 103 ARG A O 1
ATOM 761 N N . GLN A 1 104 ? 20.646 23.072 -13.467 1.00 47.66 104 GLN A N 1
ATOM 762 C CA . GLN A 1 104 ? 21.799 22.982 -12.562 1.00 47.66 104 GLN A CA 1
ATOM 763 C C . GLN A 1 104 ? 23.145 23.086 -13.303 1.00 47.66 104 GLN A C 1
ATOM 765 O O . GLN A 1 104 ? 23.834 22.083 -13.467 1.00 47.66 104 GLN A O 1
ATOM 770 N N . PRO A 1 105 ? 23.542 24.293 -13.739 1.00 43.06 105 PRO A N 1
ATOM 771 C CA . PRO A 1 105 ? 24.964 24.650 -13.652 1.00 43.06 105 PRO A CA 1
ATOM 772 C C . PRO A 1 105 ? 25.276 25.684 -12.561 1.00 43.06 105 PRO A C 1
ATOM 774 O O . PRO A 1 105 ? 26.442 25.927 -12.290 1.00 43.06 105 PRO A O 1
ATOM 777 N N . CYS A 1 106 ? 24.275 26.294 -11.915 1.00 50.34 106 CYS A N 1
ATOM 778 C CA . CYS A 1 106 ? 24.516 27.459 -11.044 1.00 50.34 106 CYS A CA 1
ATOM 779 C C . CYS A 1 106 ? 24.396 27.194 -9.533 1.00 50.34 106 CYS A C 1
ATOM 781 O O . CYS A 1 106 ? 24.515 28.127 -8.751 1.00 50.34 106 CYS A O 1
ATOM 783 N N . LEU A 1 107 ? 24.157 25.954 -9.096 1.00 49.38 107 LEU A N 1
ATOM 784 C CA . LEU A 1 107 ? 23.945 25.644 -7.670 1.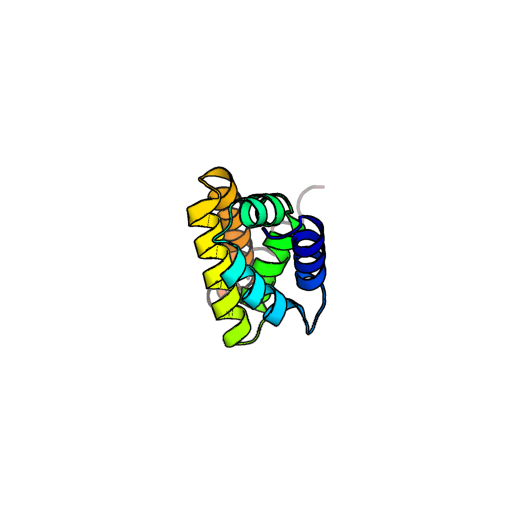00 49.38 107 LEU A CA 1
ATOM 785 C C . LEU A 1 107 ? 25.106 24.890 -7.003 1.00 49.38 107 LEU A C 1
ATOM 787 O O . LEU A 1 107 ? 24.968 24.453 -5.868 1.00 49.38 107 LEU A O 1
ATOM 791 N N . S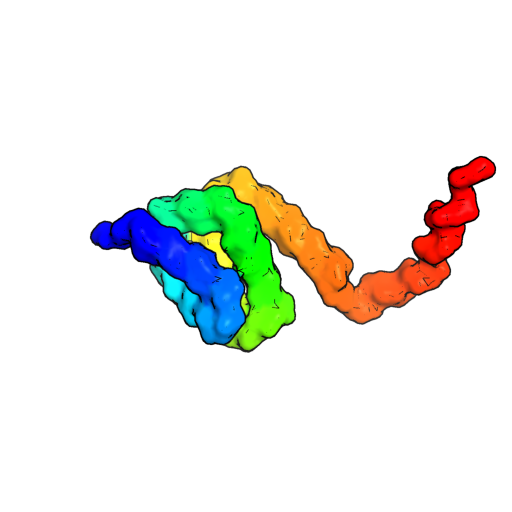ER A 1 108 ? 26.257 24.759 -7.669 1.00 43.88 108 SER A N 1
ATOM 792 C CA . SER A 1 108 ? 27.496 24.263 -7.047 1.00 43.88 108 SER A CA 1
ATOM 793 C C . SER A 1 108 ? 28.412 25.381 -6.535 1.00 43.88 108 SER A C 1
ATOM 795 O O . SER A 1 108 ? 29.409 25.085 -5.885 1.00 43.88 108 SER A O 1
ATOM 797 N N . SER A 1 109 ? 28.093 26.653 -6.801 1.00 46.47 109 SER A N 1
ATOM 798 C CA . SER A 1 109 ? 28.899 27.809 -6.378 1.00 46.47 109 SER A CA 1
ATOM 799 C C . SER A 1 109 ? 28.341 28.575 -5.171 1.00 46.47 109 SER A C 1
ATOM 801 O O . SER A 1 109 ? 29.058 29.397 -4.625 1.00 46.47 109 SER A O 1
ATOM 803 N N . CYS A 1 110 ? 27.117 28.300 -4.700 1.00 44.25 110 CYS A N 1
ATOM 804 C CA . CYS A 1 110 ? 26.542 29.006 -3.537 1.00 44.25 110 CYS A CA 1
ATOM 805 C C . CYS A 1 110 ? 26.807 28.346 -2.171 1.00 44.25 110 CYS A C 1
ATOM 807 O O . CYS A 1 110 ? 26.435 28.921 -1.158 1.00 44.25 110 CYS A O 1
ATOM 809 N N . ALA A 1 111 ? 27.447 27.174 -2.105 1.00 45.84 111 ALA A N 1
ATOM 810 C CA . ALA A 1 111 ? 27.736 26.481 -0.838 1.00 45.84 111 ALA A CA 1
ATOM 811 C C . ALA A 1 111 ? 29.205 26.611 -0.386 1.00 45.84 111 ALA A C 1
ATOM 813 O O . ALA A 1 111 ? 29.711 25.760 0.345 1.00 45.84 111 ALA A O 1
ATOM 814 N N . ARG A 1 112 ? 29.920 27.643 -0.853 1.00 43.97 112 ARG A N 1
ATOM 815 C CA . ARG A 1 112 ? 31.309 27.904 -0.458 1.00 43.97 112 ARG A CA 1
ATOM 816 C C . ARG A 1 112 ? 31.567 29.388 -0.221 1.00 43.97 112 ARG A C 1
ATOM 818 O O . ARG A 1 112 ? 32.510 29.927 -0.773 1.00 43.97 112 ARG A O 1
ATOM 825 N N . GLU A 1 113 ? 30.748 30.033 0.599 1.00 43.47 113 GLU A N 1
ATOM 826 C CA . GLU A 1 113 ? 31.127 31.325 1.179 1.00 43.47 113 GLU A CA 1
ATOM 827 C C . GLU A 1 113 ? 30.354 31.584 2.475 1.00 43.47 113 GLU A C 1
ATOM 829 O O . GLU A 1 113 ? 29.424 32.370 2.523 1.00 43.47 113 GLU A O 1
ATOM 834 N N . GLU A 1 114 ? 30.743 30.870 3.529 1.00 42.53 114 GLU A N 1
ATOM 835 C CA . GLU A 1 114 ? 30.676 31.374 4.904 1.00 42.53 114 GLU A CA 1
ATOM 836 C C . GLU A 1 114 ? 31.938 30.874 5.616 1.00 42.53 114 GLU A C 1
ATOM 838 O O . GLU A 1 114 ? 32.005 29.752 6.126 1.00 42.53 114 GLU A O 1
ATOM 843 N N . LYS A 1 115 ? 32.990 31.692 5.551 1.00 39.50 115 LYS A N 1
ATOM 844 C CA . LYS A 1 115 ? 34.106 31.670 6.489 1.00 39.50 115 LYS A CA 1
ATOM 845 C C . LYS A 1 115 ? 34.576 33.093 6.737 1.00 39.50 115 LYS A C 1
ATOM 847 O O . LYS A 1 115 ? 34.659 33.841 5.740 1.00 39.50 115 LYS A O 1
#

Secondary structure (DSSP, 8-state):
---HHHHHHHHHHTTSTTTHHHHHHHHHHHTTSHHHHHHHHH-HHHHHHHHHHHHHS-HHHHHHHHHHHHHHHHHHHHHHHHHHHHHHHHHHHHH--HHHHTTTTSSSSSSS---